Protein AF-A0A1G2PD10-F1 (afdb_monomer)

pLDDT: mean 87.43, std 14.23, range [35.22, 97.69]

Structure (mmCIF, N/CA/C/O backbone):
data_AF-A0A1G2PD10-F1
#
_entry.id   AF-A0A1G2PD10-F1
#
loop_
_atom_site.group_PDB
_atom_site.id
_atom_site.type_symbol
_atom_site.label_atom_id
_atom_site.label_alt_id
_atom_site.label_comp_id
_atom_site.label_asym_id
_atom_site.label_entity_id
_atom_site.label_seq_id
_atom_site.pdbx_PDB_ins_code
_atom_site.Cartn_x
_atom_site.Cartn_y
_atom_site.Cartn_z
_atom_site.occupancy
_atom_site.B_iso_or_equiv
_atom_site.auth_seq_id
_atom_site.auth_comp_id
_atom_site.auth_asym_id
_atom_site.auth_atom_id
_atom_site.pdbx_PDB_model_num
ATOM 1 N N . MET A 1 1 ? -6.868 -10.681 2.950 1.00 95.94 1 MET A N 1
ATOM 2 C CA . MET A 1 1 ? -6.178 -10.512 1.652 1.00 95.94 1 MET A CA 1
ATOM 3 C C . MET A 1 1 ? -4.888 -9.725 1.837 1.00 95.94 1 MET A C 1
ATOM 5 O O . MET A 1 1 ? -4.780 -8.972 2.802 1.00 95.94 1 MET A O 1
ATOM 9 N N . LYS A 1 2 ? -3.939 -9.869 0.909 1.00 97.69 2 LYS A N 1
ATOM 10 C CA . LYS A 1 2 ? -2.703 -9.076 0.843 1.00 97.69 2 LYS A CA 1
ATOM 11 C C . LYS A 1 2 ? -2.627 -8.404 -0.523 1.00 97.69 2 LYS A C 1
ATOM 13 O O . LYS A 1 2 ? -2.969 -9.052 -1.508 1.00 97.69 2 LYS A O 1
ATOM 18 N N . ILE A 1 3 ? -2.227 -7.140 -0.572 1.00 97.69 3 ILE A N 1
ATOM 19 C CA . ILE A 1 3 ? -2.264 -6.315 -1.784 1.00 97.69 3 ILE A CA 1
ATOM 20 C C . ILE A 1 3 ? -0.849 -5.903 -2.164 1.00 97.69 3 ILE A C 1
ATOM 22 O O . ILE A 1 3 ? -0.130 -5.361 -1.327 1.00 97.69 3 ILE A O 1
ATOM 26 N N . TRP A 1 4 ? -0.482 -6.166 -3.416 1.00 97.62 4 TRP A N 1
ATOM 27 C CA . TRP A 1 4 ? 0.785 -5.779 -4.026 1.00 97.62 4 TRP A CA 1
ATOM 28 C C . TRP A 1 4 ? 0.505 -4.788 -5.157 1.00 97.62 4 TRP A C 1
ATOM 30 O O . TRP A 1 4 ? -0.122 -5.168 -6.145 1.00 97.62 4 TRP A O 1
ATOM 40 N N . LEU A 1 5 ? 0.911 -3.529 -4.993 1.00 96.88 5 LEU A N 1
ATOM 41 C CA . LEU A 1 5 ? 0.759 -2.493 -6.017 1.00 96.88 5 LEU A CA 1
ATOM 42 C C . LEU A 1 5 ? 2.106 -2.183 -6.660 1.00 96.88 5 LEU A C 1
ATOM 44 O O . LEU A 1 5 ? 2.980 -1.626 -6.001 1.00 96.88 5 LEU A O 1
ATOM 48 N N . ASP A 1 6 ? 2.234 -2.530 -7.935 1.00 95.62 6 ASP A N 1
ATOM 49 C CA . ASP A 1 6 ? 3.451 -2.341 -8.716 1.00 95.62 6 ASP A CA 1
ATOM 50 C C . ASP A 1 6 ? 3.082 -2.245 -10.209 1.00 95.62 6 ASP A C 1
ATOM 52 O O . ASP A 1 6 ? 2.360 -3.099 -10.727 1.00 95.62 6 ASP A O 1
ATOM 56 N N . ASP A 1 7 ? 3.537 -1.203 -10.903 1.00 93.00 7 ASP A N 1
ATOM 57 C CA . ASP A 1 7 ? 3.246 -0.969 -12.324 1.00 93.00 7 ASP A CA 1
ATOM 58 C C . ASP A 1 7 ? 3.918 -1.999 -13.249 1.00 93.00 7 ASP A C 1
ATOM 60 O O . ASP A 1 7 ? 3.415 -2.302 -14.333 1.00 93.00 7 ASP A O 1
ATOM 64 N N . GLN A 1 8 ? 5.006 -2.616 -12.787 1.00 92.25 8 GLN A N 1
ATOM 65 C CA . GLN A 1 8 ? 5.784 -3.622 -13.506 1.00 92.25 8 GLN A CA 1
ATOM 66 C C . GLN A 1 8 ? 5.450 -5.058 -13.069 1.00 92.25 8 GLN A C 1
ATOM 68 O O . GLN A 1 8 ? 6.241 -5.980 -13.275 1.00 92.25 8 GLN A O 1
ATOM 73 N N . ILE A 1 9 ? 4.267 -5.294 -12.496 1.00 92.69 9 ILE A N 1
ATOM 74 C CA . ILE A 1 9 ? 3.882 -6.615 -11.971 1.00 92.69 9 ILE A CA 1
ATOM 75 C C . ILE A 1 9 ? 3.841 -7.742 -13.017 1.00 92.69 9 ILE A C 1
ATOM 77 O O . ILE A 1 9 ? 3.909 -8.911 -12.650 1.00 92.69 9 ILE A O 1
ATOM 81 N N . ASP A 1 10 ? 3.705 -7.392 -14.299 1.00 89.75 10 ASP A N 1
ATOM 82 C CA . ASP A 1 10 ? 3.667 -8.322 -15.436 1.00 89.75 10 ASP A CA 1
ATOM 83 C C . ASP A 1 10 ? 4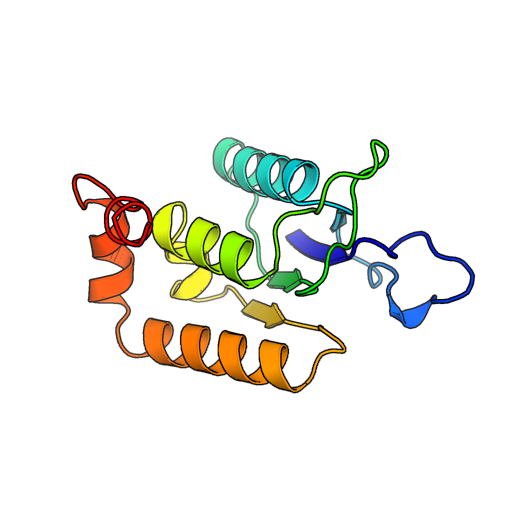.965 -8.267 -16.273 1.00 89.75 10 ASP A C 1
ATOM 85 O O . ASP A 1 10 ? 5.060 -8.903 -17.328 1.00 89.75 10 ASP A O 1
ATOM 89 N N . ASP A 1 11 ? 5.968 -7.492 -15.841 1.00 91.75 11 ASP A N 1
ATOM 90 C CA . ASP A 1 11 ? 7.209 -7.281 -16.585 1.00 91.75 11 ASP A CA 1
ATOM 91 C C . ASP A 1 11 ? 8.097 -8.531 -16.525 1.00 91.75 11 ASP A C 1
ATOM 93 O O . ASP A 1 11 ? 8.646 -8.882 -15.481 1.00 91.75 11 ASP A O 1
ATOM 97 N N . GLN A 1 12 ? 8.250 -9.224 -17.654 1.00 92.94 12 GLN A N 1
ATOM 98 C CA . GLN A 1 12 ? 9.035 -10.461 -17.731 1.00 92.94 12 GLN A CA 1
ATOM 99 C C . GLN A 1 12 ? 10.520 -10.252 -17.412 1.00 92.94 12 GLN A C 1
A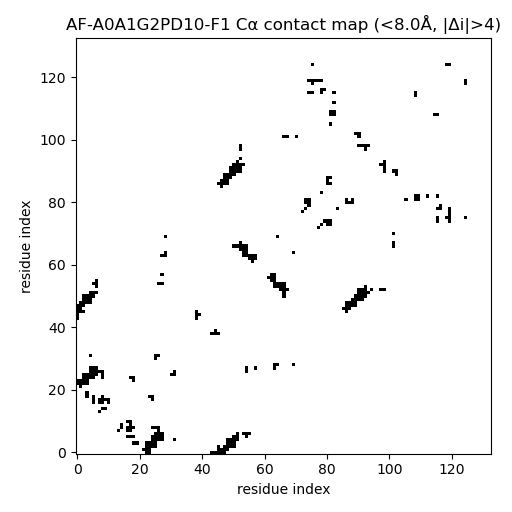TOM 101 O O . GLN A 1 12 ? 11.177 -11.200 -16.978 1.00 92.94 12 GLN A O 1
ATOM 106 N N . ASP A 1 13 ? 11.032 -9.034 -17.602 1.00 93.62 13 ASP A N 1
ATOM 107 C CA . ASP A 1 13 ? 12.426 -8.681 -17.347 1.00 93.62 13 ASP A CA 1
ATOM 108 C C . ASP A 1 13 ? 12.659 -8.221 -15.893 1.00 93.62 13 ASP A C 1
ATOM 110 O O . ASP A 1 13 ? 13.810 -8.086 -15.473 1.00 93.62 13 ASP A O 1
ATOM 114 N N . ALA A 1 14 ? 11.590 -8.036 -15.106 1.00 90.75 14 ALA A N 1
ATOM 115 C CA . ALA A 1 14 ? 11.637 -7.648 -13.694 1.00 90.75 14 ALA A CA 1
ATOM 116 C C . ALA A 1 14 ? 10.779 -8.573 -12.796 1.00 90.75 14 ALA A C 1
ATOM 118 O O . ALA A 1 14 ? 9.877 -8.100 -12.098 1.00 90.75 14 ALA A O 1
ATOM 119 N N . PRO A 1 15 ? 11.051 -9.893 -12.754 1.00 92.44 15 PRO A N 1
ATOM 120 C CA . PRO A 1 15 ? 10.260 -10.859 -11.981 1.00 92.44 15 PRO A CA 1
ATOM 121 C C . PRO A 1 15 ? 10.206 -10.566 -10.473 1.00 92.44 15 PRO A C 1
ATOM 123 O O . PRO A 1 15 ? 9.275 -10.972 -9.786 1.00 92.44 15 PRO A O 1
ATOM 126 N N . GLU A 1 16 ? 11.185 -9.846 -9.931 1.00 91.19 16 GLU A N 1
ATOM 127 C CA . GLU A 1 16 ? 11.191 -9.372 -8.546 1.00 91.19 16 GLU A CA 1
ATOM 128 C C . GLU A 1 16 ? 10.110 -8.324 -8.233 1.00 91.19 16 GLU A C 1
ATOM 130 O O . GLU A 1 16 ? 9.867 -8.058 -7.056 1.00 91.19 16 GLU A O 1
ATOM 135 N N . ARG A 1 17 ? 9.489 -7.722 -9.258 1.00 92.81 17 ARG A N 1
ATOM 136 C CA . ARG A 1 17 ? 8.367 -6.776 -9.134 1.00 92.81 17 ARG A CA 1
ATOM 137 C C . ARG A 1 17 ? 6.999 -7.461 -9.226 1.00 92.81 17 ARG A C 1
ATOM 139 O O . ARG A 1 17 ? 5.973 -6.836 -8.961 1.00 92.81 17 ARG A O 1
ATOM 146 N N . HIS A 1 18 ? 6.966 -8.752 -9.565 1.00 95.25 18 HIS A N 1
ATOM 147 C CA . HIS A 1 18 ? 5.725 -9.525 -9.648 1.00 95.25 18 HIS A CA 1
ATOM 148 C C . HIS A 1 18 ? 5.089 -9.697 -8.268 1.00 95.25 18 HIS A C 1
ATOM 150 O O . HIS A 1 18 ? 5.776 -9.762 -7.245 1.00 95.25 18 HIS A O 1
ATOM 156 N N . ALA A 1 19 ? 3.762 -9.839 -8.245 1.00 96.00 19 ALA A N 1
ATOM 157 C CA . ALA A 1 19 ? 3.036 -10.137 -7.017 1.00 96.00 19 ALA A CA 1
ATOM 158 C C . ALA A 1 19 ? 3.563 -11.446 -6.398 1.00 96.00 19 ALA A C 1
ATOM 160 O O . ALA A 1 19 ? 3.573 -12.481 -7.074 1.00 96.00 19 ALA A O 1
ATOM 161 N N . PRO A 1 20 ? 3.943 -11.454 -5.107 1.00 95.75 20 PRO A N 1
ATOM 162 C CA . PRO A 1 20 ? 4.323 -12.690 -4.440 1.00 95.75 20 PRO A CA 1
ATOM 163 C C . PRO A 1 20 ? 3.153 -13.684 -4.370 1.00 95.75 20 PRO A C 1
ATOM 165 O O . PRO A 1 20 ? 1.981 -13.305 -4.383 1.00 95.75 20 PRO A O 1
ATOM 168 N N . GLU A 1 21 ? 3.455 -14.975 -4.223 1.00 95.50 21 GLU A N 1
ATOM 169 C CA . GLU A 1 21 ? 2.418 -16.007 -4.109 1.00 95.50 21 GLU A CA 1
ATOM 170 C C . GLU A 1 21 ? 1.437 -15.705 -2.956 1.00 95.50 21 GLU A C 1
ATOM 172 O O . GLU A 1 21 ? 1.834 -15.405 -1.826 1.00 95.50 21 GLU A O 1
ATOM 177 N N . GLY A 1 22 ? 0.135 -15.780 -3.249 1.00 95.62 22 GLY A N 1
ATOM 178 C CA . GLY A 1 22 ? -0.933 -15.481 -2.290 1.00 95.62 22 GLY A CA 1
ATOM 179 C C . GLY A 1 22 ? -1.235 -13.989 -2.103 1.00 95.62 22 GLY A C 1
ATOM 180 O O . GLY A 1 22 ? -2.014 -13.644 -1.210 1.00 95.62 22 GLY A O 1
ATOM 181 N N . TRP A 1 23 ? -0.644 -13.112 -2.920 1.00 97.50 23 TRP A N 1
ATOM 182 C CA . TRP A 1 23 ? -0.965 -11.688 -2.971 1.00 97.50 23 TRP A CA 1
ATOM 183 C C . TRP A 1 23 ? -1.848 -11.363 -4.171 1.00 97.50 23 TRP A C 1
ATOM 185 O O . TRP A 1 23 ? -1.705 -11.936 -5.249 1.00 97.50 23 TRP A O 1
ATOM 195 N N . THR A 1 24 ? -2.754 -10.411 -3.980 1.00 97.69 24 THR A N 1
ATOM 196 C CA . THR A 1 24 ? -3.514 -9.804 -5.068 1.00 97.69 24 THR A CA 1
ATOM 197 C C . THR A 1 24 ? -2.696 -8.658 -5.642 1.00 97.69 24 THR A C 1
ATOM 199 O O . THR A 1 24 ? -2.453 -7.663 -4.957 1.00 97.69 24 THR A O 1
ATOM 202 N N . GLY A 1 25 ? -2.273 -8.818 -6.890 1.00 96.75 25 GLY A N 1
ATOM 203 C CA . GLY A 1 25 ? -1.545 -7.814 -7.648 1.00 96.75 25 GLY A CA 1
ATOM 204 C C . GLY A 1 25 ? -2.451 -6.768 -8.298 1.00 96.75 25 GLY A C 1
ATOM 205 O O . GLY A 1 25 ? -3.508 -7.123 -8.819 1.00 96.75 25 GLY A O 1
ATOM 206 N N . VAL A 1 26 ? -2.032 -5.505 -8.280 1.00 96.25 26 VAL A N 1
ATOM 207 C CA . VAL A 1 26 ? -2.660 -4.377 -8.991 1.00 96.25 26 VAL A CA 1
ATOM 208 C C . VAL A 1 26 ? -1.574 -3.476 -9.584 1.00 96.25 26 VAL A C 1
ATOM 210 O O . VAL A 1 26 ? -0.479 -3.403 -9.033 1.00 96.25 26 VAL A O 1
ATOM 213 N N . ARG A 1 27 ? -1.865 -2.806 -10.703 1.00 93.25 27 ARG A N 1
ATOM 214 C CA . ARG A 1 27 ? -0.846 -2.116 -11.524 1.00 93.25 27 ARG A CA 1
ATOM 215 C C . ARG A 1 27 ? -0.866 -0.602 -11.462 1.00 93.25 27 ARG A C 1
ATOM 217 O O . ARG A 1 27 ? 0.072 0.049 -11.892 1.00 93.25 27 ARG A O 1
ATOM 224 N N . ASN A 1 28 ? -1.955 -0.029 -10.984 1.00 92.38 28 ASN A N 1
ATOM 225 C CA . ASN A 1 28 ? -2.132 1.413 -10.950 1.00 92.38 28 ASN A CA 1
ATOM 226 C C . ASN A 1 28 ? -3.043 1.809 -9.792 1.00 92.38 28 ASN A C 1
ATOM 228 O O . ASN A 1 28 ? -3.670 0.966 -9.133 1.00 92.38 28 ASN A O 1
ATOM 232 N N . PHE A 1 29 ? -3.138 3.115 -9.555 1.00 92.56 29 PHE A N 1
ATOM 233 C CA . PHE A 1 29 ? -3.956 3.637 -8.470 1.00 92.56 29 PHE A CA 1
ATOM 234 C C . PHE A 1 29 ? -5.445 3.318 -8.644 1.00 92.56 29 PHE A C 1
ATOM 236 O O . PHE A 1 29 ? -6.131 3.065 -7.654 1.00 92.56 29 PHE A O 1
ATOM 243 N N . ALA A 1 30 ? -5.961 3.292 -9.875 1.00 91.69 30 ALA A N 1
ATOM 244 C CA . ALA A 1 30 ? -7.371 3.001 -10.124 1.00 91.69 30 ALA A CA 1
ATOM 245 C C . ALA A 1 30 ? -7.740 1.564 -9.712 1.00 91.69 30 ALA A C 1
ATOM 247 O O . ALA A 1 30 ? -8.725 1.363 -8.996 1.00 91.69 30 ALA A O 1
ATOM 248 N N . GLU A 1 31 ? -6.930 0.577 -10.105 1.00 95.12 31 GLU A N 1
ATOM 249 C CA . GLU A 1 31 ? -7.083 -0.825 -9.702 1.00 95.12 31 GLU A CA 1
ATOM 250 C C . GLU A 1 31 ? -6.928 -0.984 -8.182 1.00 95.12 31 GLU A C 1
ATOM 252 O O . GLU A 1 31 ? -7.752 -1.640 -7.537 1.00 95.12 31 GLU A O 1
ATOM 257 N N . PHE A 1 32 ? -5.918 -0.335 -7.592 1.00 96.62 32 PHE A N 1
ATOM 258 C CA . PHE A 1 32 ? -5.690 -0.347 -6.147 1.00 96.62 32 PHE A CA 1
ATOM 259 C C . PHE A 1 32 ? -6.887 0.212 -5.372 1.00 96.62 32 PHE A C 1
ATOM 261 O O . PHE A 1 32 ? -7.420 -0.445 -4.475 1.00 96.62 32 PHE A O 1
ATOM 268 N N . LYS A 1 33 ? -7.357 1.401 -5.753 1.00 95.69 33 LYS A N 1
ATOM 269 C CA . LYS A 1 33 ? -8.515 2.058 -5.149 1.00 95.69 33 LYS A CA 1
ATOM 270 C C . LYS A 1 33 ? -9.759 1.179 -5.240 1.00 95.69 33 LYS A C 1
ATOM 272 O O . LYS A 1 33 ? -10.422 0.968 -4.225 1.00 95.69 33 LYS A O 1
ATOM 277 N N . ALA A 1 34 ? -10.051 0.633 -6.420 1.00 96.56 34 ALA A N 1
ATOM 278 C CA . ALA A 1 34 ? -11.206 -0.235 -6.622 1.00 96.56 34 ALA A CA 1
ATOM 279 C C . ALA A 1 34 ? -11.142 -1.493 -5.737 1.00 96.56 34 ALA A C 1
ATOM 281 O O . ALA A 1 34 ? -12.160 -1.918 -5.188 1.00 96.56 34 ALA A O 1
ATOM 282 N N . LEU A 1 35 ? -9.950 -2.072 -5.557 1.00 97.19 35 LEU A N 1
ATOM 283 C CA . LEU A 1 35 ? -9.750 -3.233 -4.692 1.00 97.19 35 LEU A CA 1
ATOM 284 C C . LEU A 1 35 ? -9.978 -2.896 -3.212 1.00 97.19 35 LEU A C 1
ATOM 286 O O . LEU A 1 35 ? -10.685 -3.637 -2.525 1.00 97.19 35 LEU A O 1
ATOM 290 N N . ILE A 1 36 ? -9.432 -1.773 -2.735 1.00 96.38 36 ILE A N 1
ATOM 291 C CA . ILE A 1 36 ? -9.641 -1.286 -1.365 1.00 96.38 36 ILE A CA 1
ATOM 292 C C . ILE A 1 36 ? -11.129 -1.009 -1.102 1.00 96.38 36 ILE A C 1
ATOM 294 O O . ILE A 1 36 ? -11.677 -1.459 -0.092 1.00 96.38 36 ILE A O 1
ATOM 298 N N . GLU A 1 37 ? -11.797 -0.300 -2.014 1.00 95.88 37 GLU A N 1
ATOM 299 C CA . GLU A 1 37 ? -13.220 0.036 -1.905 1.00 95.88 37 GLU A CA 1
ATOM 300 C C . GLU A 1 37 ? -14.098 -1.217 -1.907 1.00 95.88 37 GLU A C 1
ATOM 302 O O . GLU A 1 37 ? -15.002 -1.339 -1.078 1.00 95.88 37 GLU A O 1
ATOM 307 N N . ARG A 1 38 ? -13.807 -2.186 -2.784 1.00 96.50 38 ARG A N 1
ATOM 308 C CA . ARG A 1 38 ? -14.497 -3.480 -2.795 1.00 96.50 38 ARG A CA 1
ATOM 309 C C . ARG A 1 38 ? -14.317 -4.202 -1.463 1.00 96.50 38 ARG A C 1
ATOM 311 O O . ARG A 1 38 ? -15.310 -4.648 -0.899 1.00 96.50 38 ARG A O 1
ATOM 318 N N . ALA A 1 39 ? -13.084 -4.316 -0.965 1.00 95.25 39 ALA A N 1
ATOM 319 C CA . ALA A 1 39 ? -12.793 -5.011 0.287 1.00 95.25 39 ALA A CA 1
ATOM 320 C C . ALA A 1 39 ? -13.590 -4.419 1.459 1.00 95.25 39 ALA A C 1
ATOM 322 O O . ALA A 1 39 ? -14.190 -5.153 2.242 1.00 95.25 39 ALA A O 1
ATOM 323 N N . GLN A 1 40 ? -13.677 -3.088 1.513 1.00 93.94 40 GLN A N 1
ATOM 324 C CA . GLN A 1 40 ? -14.489 -2.357 2.484 1.00 93.94 40 GLN A CA 1
ATOM 325 C C . GLN A 1 40 ? -15.987 -2.646 2.335 1.00 93.94 40 GLN A C 1
ATOM 327 O O . GLN A 1 40 ? -16.664 -2.924 3.322 1.00 93.94 40 GLN A O 1
ATOM 332 N N . GLN A 1 41 ? -16.511 -2.642 1.107 1.00 95.00 41 GLN A N 1
ATOM 333 C CA . GLN A 1 41 ? -17.921 -2.944 0.839 1.00 95.00 41 GLN A CA 1
ATOM 334 C C . GLN A 1 41 ? -18.298 -4.389 1.186 1.00 95.00 41 GLN A C 1
ATOM 336 O O . GLN A 1 41 ? -19.401 -4.639 1.669 1.00 95.00 41 GLN A O 1
ATOM 341 N N . THR A 1 42 ? -17.401 -5.346 0.939 1.00 95.38 42 THR A N 1
ATOM 342 C CA . THR A 1 42 ? -17.654 -6.774 1.179 1.00 95.38 42 THR A CA 1
ATOM 343 C C . THR A 1 42 ? -17.245 -7.237 2.575 1.00 95.38 42 THR A C 1
ATOM 345 O O . THR A 1 42 ? -17.489 -8.393 2.917 1.00 95.38 42 THR A O 1
ATOM 348 N N . GLY A 1 43 ? -16.613 -6.374 3.377 1.00 93.44 43 GLY A N 1
ATOM 349 C CA . GLY A 1 43 ? -16.034 -6.742 4.672 1.00 93.44 43 GLY A CA 1
ATOM 350 C C . GLY A 1 43 ? -14.880 -7.743 4.556 1.00 93.44 43 GLY A C 1
ATOM 351 O O . GLY A 1 43 ? -14.623 -8.500 5.491 1.00 93.44 43 GLY A O 1
ATOM 352 N N . GLU A 1 44 ? -14.210 -7.792 3.403 1.00 94.81 44 GLU A N 1
ATOM 353 C CA . GLU A 1 44 ? -13.069 -8.678 3.194 1.00 94.81 44 GLU A CA 1
ATOM 354 C C . GLU A 1 44 ? -11.837 -8.074 3.893 1.00 94.81 44 GLU A C 1
ATOM 356 O O . GLU A 1 44 ? -11.429 -6.963 3.550 1.00 94.81 44 GLU A O 1
ATOM 361 N N . PRO A 1 45 ? -11.230 -8.756 4.881 1.00 93.75 45 PRO A N 1
ATOM 362 C CA . PRO A 1 45 ? -10.149 -8.169 5.663 1.00 93.75 45 PRO A CA 1
ATOM 363 C C . PRO A 1 45 ? -8.890 -7.997 4.812 1.00 93.75 45 PRO A C 1
ATOM 365 O O . PRO A 1 45 ? -8.467 -8.928 4.123 1.00 93.75 45 PRO A O 1
ATOM 368 N N . ILE A 1 46 ? -8.249 -6.833 4.899 1.00 95.75 46 ILE A N 1
ATOM 369 C CA . ILE A 1 46 ? -6.923 -6.580 4.324 1.00 95.75 46 ILE A CA 1
ATOM 370 C C . ILE A 1 46 ? -5.889 -6.707 5.438 1.00 95.75 46 ILE A C 1
ATOM 372 O O . ILE A 1 46 ? -5.963 -6.009 6.437 1.00 95.75 46 ILE A O 1
ATOM 376 N N . GLU A 1 47 ? -4.936 -7.617 5.269 1.00 96.12 47 GLU A N 1
ATOM 377 C CA . GLU A 1 47 ? -3.895 -7.924 6.257 1.00 96.12 47 GLU A CA 1
ATOM 378 C C . GLU A 1 47 ? -2.600 -7.178 5.951 1.00 96.12 47 GLU A C 1
ATOM 380 O O . GLU A 1 47 ? -1.828 -6.831 6.844 1.00 96.12 47 GLU A O 1
ATOM 385 N N . THR A 1 48 ? -2.295 -6.985 4.667 1.00 97.00 48 THR A N 1
ATOM 386 C CA . THR A 1 48 ? -1.057 -6.335 4.241 1.00 97.00 48 THR A CA 1
ATOM 387 C C . THR A 1 48 ? -1.273 -5.552 2.958 1.00 97.00 48 THR A C 1
ATOM 389 O O . THR A 1 48 ? -1.914 -6.045 2.031 1.00 97.00 48 THR A O 1
ATOM 392 N N . ILE A 1 49 ? -0.715 -4.348 2.920 1.00 97.38 49 ILE A N 1
ATOM 393 C CA . ILE A 1 49 ? -0.605 -3.496 1.741 1.00 97.38 49 ILE A CA 1
ATOM 394 C C . ILE A 1 49 ? 0.881 -3.213 1.555 1.00 97.38 49 ILE A C 1
ATOM 396 O O . ILE A 1 49 ? 1.550 -2.747 2.480 1.00 97.38 49 ILE A O 1
ATOM 400 N N . ASP A 1 50 ? 1.390 -3.510 0.369 1.00 96.69 50 ASP A N 1
ATOM 401 C CA . ASP A 1 50 ? 2.762 -3.231 -0.024 1.00 96.69 50 ASP A CA 1
ATOM 402 C C . ASP A 1 50 ? 2.739 -2.605 -1.413 1.00 96.69 50 ASP A C 1
ATOM 404 O O . ASP A 1 50 ? 2.111 -3.153 -2.320 1.00 96.69 50 ASP A O 1
ATOM 408 N N . PHE A 1 51 ? 3.358 -1.441 -1.569 1.00 94.56 51 PHE A N 1
ATOM 409 C CA . PHE A 1 51 ? 3.245 -0.677 -2.806 1.00 94.56 51 PHE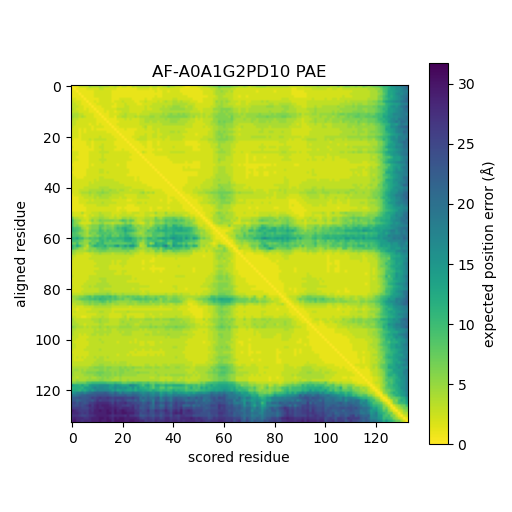 A CA 1
ATOM 410 C C . PHE A 1 51 ? 4.555 -0.011 -3.210 1.00 94.56 51 PHE A C 1
ATOM 412 O O . PHE A 1 51 ? 5.352 0.404 -2.358 1.00 94.56 51 PHE A O 1
ATOM 419 N N . ASP A 1 52 ? 4.768 0.081 -4.517 1.00 92.62 52 ASP A N 1
ATOM 420 C CA . ASP A 1 52 ? 5.805 0.916 -5.091 1.00 92.62 52 ASP A CA 1
ATOM 421 C C . ASP A 1 52 ? 5.404 2.398 -5.035 1.00 92.62 52 ASP A C 1
ATOM 423 O O . ASP A 1 52 ? 4.227 2.760 -5.026 1.00 92.62 52 ASP A O 1
ATOM 427 N N . ASN A 1 53 ? 6.412 3.264 -4.957 1.00 89.88 53 ASN A N 1
ATOM 428 C CA . ASN A 1 53 ? 6.227 4.705 -4.991 1.00 89.88 53 ASN A CA 1
ATOM 429 C C . ASN A 1 53 ? 6.124 5.262 -6.415 1.00 89.88 53 ASN A C 1
ATOM 431 O O . ASN A 1 53 ? 5.547 6.331 -6.587 1.00 89.88 53 ASN A O 1
ATOM 435 N N . ASP A 1 54 ? 6.709 4.602 -7.410 1.00 87.94 54 ASP A N 1
ATOM 436 C CA . ASP A 1 54 ? 6.788 5.135 -8.766 1.00 87.94 54 ASP A CA 1
ATOM 437 C C . ASP A 1 54 ? 5.996 4.259 -9.732 1.00 87.94 54 ASP A C 1
ATOM 439 O O . ASP A 1 54 ? 6.508 3.293 -10.281 1.00 87.94 54 ASP A O 1
ATOM 443 N N . LEU A 1 55 ? 4.733 4.621 -9.950 1.00 86.69 55 LEU A N 1
ATOM 444 C CA . LEU A 1 55 ? 3.855 3.899 -10.870 1.00 86.69 55 LEU A CA 1
ATOM 445 C C . LEU A 1 55 ? 4.028 4.332 -12.337 1.00 86.69 55 LEU A C 1
ATOM 447 O O . LEU A 1 55 ? 3.229 3.948 -13.189 1.00 86.69 55 LEU A O 1
ATOM 451 N N . GLY A 1 56 ? 5.041 5.153 -12.637 1.00 85.38 56 GLY A N 1
ATOM 452 C CA . GLY A 1 56 ? 5.392 5.536 -13.996 1.00 85.38 56 GLY A CA 1
ATOM 453 C C . GLY A 1 56 ? 4.307 6.343 -14.714 1.00 85.38 56 GLY A C 1
ATOM 454 O O . GLY A 1 56 ? 3.873 7.404 -14.257 1.00 85.38 56 GLY A O 1
ATOM 455 N N . THR A 1 57 ? 3.923 5.875 -15.901 1.00 82.88 57 THR A N 1
ATOM 456 C CA . THR A 1 57 ? 2.901 6.510 -16.741 1.00 82.88 57 THR A CA 1
ATOM 457 C C . THR A 1 57 ? 1.800 5.530 -17.087 1.00 82.88 57 THR A C 1
ATOM 459 O O . THR A 1 57 ? 2.067 4.356 -17.346 1.00 82.88 57 THR A O 1
ATOM 462 N N . ASP A 1 58 ? 0.583 6.042 -17.196 1.00 78.31 58 ASP A N 1
ATOM 463 C CA . ASP A 1 58 ? -0.560 5.280 -17.665 1.00 78.31 58 ASP A CA 1
ATOM 464 C C . ASP A 1 58 ? -0.410 4.895 -19.159 1.00 78.31 58 ASP A C 1
ATOM 466 O O . ASP A 1 58 ? 0.491 5.379 -19.862 1.00 78.31 58 ASP A O 1
ATOM 470 N N . PRO A 1 59 ? -1.289 4.027 -19.698 1.00 74.12 59 PRO A N 1
ATOM 471 C CA . PRO A 1 59 ? -1.247 3.638 -21.110 1.00 74.12 59 PRO A CA 1
ATOM 472 C C . PRO A 1 59 ? -1.442 4.794 -22.108 1.00 74.12 59 PRO A C 1
ATOM 474 O O . PRO A 1 59 ? -1.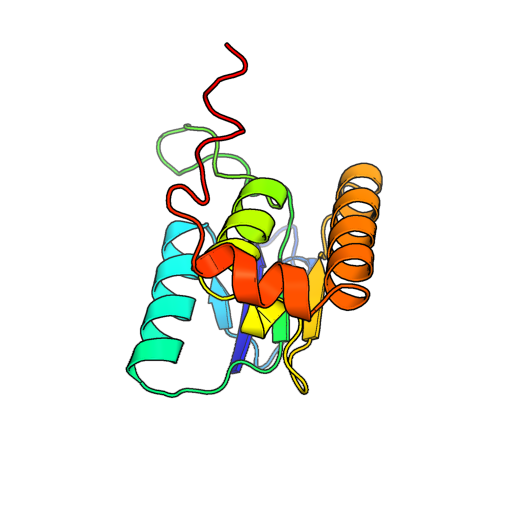150 4.627 -23.293 1.00 74.12 59 PRO A O 1
ATOM 477 N N . GLU A 1 60 ? -1.956 5.941 -21.658 1.00 78.19 60 GLU A N 1
ATOM 478 C CA . GLU A 1 60 ? -2.161 7.154 -22.457 1.00 78.19 60 GLU A CA 1
ATOM 479 C C . GLU A 1 60 ? -0.938 8.095 -22.405 1.00 78.19 60 GLU A C 1
ATOM 481 O O . GLU A 1 60 ? -0.870 9.073 -23.155 1.00 78.19 60 GLU A O 1
ATOM 486 N N . GLY A 1 61 ? 0.065 7.765 -21.585 1.00 76.31 61 GLY A N 1
ATOM 487 C CA . GLY A 1 61 ? 1.305 8.513 -21.403 1.00 76.31 61 GLY A CA 1
ATOM 488 C C . GLY A 1 61 ? 1.214 9.639 -20.371 1.00 76.31 61 GLY A C 1
ATOM 489 O O . GLY A 1 61 ? 2.124 10.471 -20.309 1.00 76.31 61 GLY A O 1
ATOM 490 N N . ALA A 1 62 ? 0.141 9.704 -19.578 1.00 78.12 62 ALA A N 1
ATOM 491 C CA . ALA A 1 62 ? 0.041 10.624 -18.453 1.00 78.12 62 ALA A CA 1
ATOM 492 C C . ALA A 1 62 ? 0.777 10.058 -17.229 1.00 78.12 62 ALA A C 1
ATOM 494 O O . ALA A 1 62 ? 0.827 8.850 -17.028 1.00 78.12 62 ALA A O 1
ATOM 495 N N . LEU A 1 63 ? 1.369 10.935 -16.412 1.00 79.06 63 LEU A N 1
ATOM 496 C CA . LEU A 1 63 ? 2.021 10.524 -15.165 1.00 79.06 63 LEU A CA 1
ATOM 497 C C . LEU A 1 63 ? 0.987 9.926 -14.210 1.00 79.06 63 LEU A C 1
ATOM 499 O O . LEU A 1 63 ? -0.023 10.570 -13.913 1.00 79.06 63 LEU A O 1
ATOM 503 N N . GLU A 1 64 ? 1.271 8.721 -13.725 1.00 84.50 64 GLU A N 1
ATOM 504 C CA . GLU A 1 64 ? 0.478 8.084 -12.682 1.00 84.50 64 GLU A CA 1
ATOM 505 C C . GLU A 1 64 ? 0.692 8.770 -11.330 1.00 84.50 64 GLU A C 1
ATOM 507 O O . GLU A 1 64 ? 1.633 9.543 -11.113 1.00 84.50 64 GLU A O 1
ATOM 512 N N . LEU A 1 65 ? -0.229 8.504 -10.406 1.00 84.19 65 LEU A N 1
ATOM 513 C CA . LEU A 1 65 ? -0.138 9.030 -9.049 1.00 84.19 65 LEU A CA 1
ATOM 514 C C . LEU A 1 65 ? 0.974 8.312 -8.279 1.00 84.19 65 LEU A C 1
ATOM 516 O O . LEU A 1 65 ? 1.004 7.084 -8.218 1.00 84.19 65 LEU A O 1
ATOM 520 N N . ASP A 1 66 ? 1.860 9.091 -7.661 1.00 85.94 66 ASP A N 1
ATOM 521 C CA . ASP A 1 66 ? 2.986 8.561 -6.894 1.00 85.94 66 ASP A CA 1
ATOM 522 C C . ASP A 1 66 ? 2.561 7.941 -5.550 1.00 85.94 66 ASP A C 1
ATOM 524 O O . ASP A 1 66 ? 1.448 8.123 -5.040 1.00 85.94 66 ASP A O 1
ATOM 528 N N . GLY A 1 67 ? 3.483 7.206 -4.932 1.00 88.69 67 GLY A N 1
ATOM 529 C CA . GLY A 1 67 ? 3.269 6.551 -3.648 1.00 88.69 67 GLY A CA 1
ATOM 530 C C . GLY A 1 67 ? 2.885 7.523 -2.541 1.00 88.69 67 GLY A C 1
ATOM 531 O O . GLY A 1 67 ? 2.067 7.178 -1.689 1.00 88.69 67 GLY A O 1
ATOM 532 N N . HIS A 1 68 ? 3.408 8.750 -2.545 1.00 90.50 68 HIS A N 1
ATOM 533 C CA . HIS A 1 68 ? 3.014 9.776 -1.576 1.00 90.50 68 HIS A CA 1
ATOM 534 C C . HIS A 1 68 ? 1.545 10.150 -1.703 1.00 90.50 68 HIS A C 1
ATOM 536 O O . HIS A 1 68 ? 0.862 10.322 -0.686 1.00 90.50 68 HIS A O 1
ATOM 542 N N . TYR A 1 69 ? 1.035 10.278 -2.924 1.00 91.31 69 TYR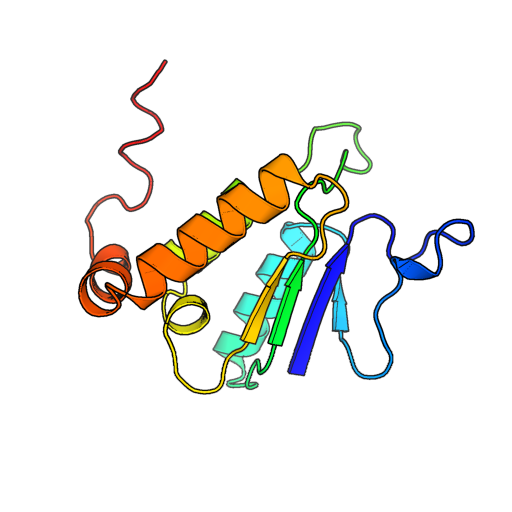 A N 1
ATOM 543 C CA . TYR A 1 69 ? -0.379 10.515 -3.161 1.00 91.31 69 TYR A CA 1
ATOM 544 C C . TYR A 1 69 ? -1.220 9.354 -2.625 1.00 91.31 69 TYR A C 1
ATOM 546 O O . TYR A 1 69 ? -2.156 9.578 -1.856 1.00 91.31 69 TYR A O 1
ATOM 554 N N . ILE A 1 70 ? -0.849 8.116 -2.959 1.00 93.00 70 ILE A N 1
ATOM 555 C CA . ILE A 1 70 ? -1.561 6.901 -2.529 1.00 93.00 70 ILE A CA 1
ATOM 556 C C . ILE A 1 70 ? -1.566 6.774 -1.006 1.00 93.00 70 ILE A C 1
ATOM 558 O O . ILE A 1 70 ? -2.597 6.490 -0.393 1.00 93.00 70 ILE A O 1
ATOM 562 N N . LEU A 1 71 ? -0.421 7.037 -0.382 1.00 93.75 71 LEU A N 1
ATOM 563 C CA . LEU A 1 71 ? -0.245 6.977 1.059 1.00 93.75 71 LEU A CA 1
ATOM 564 C C . LEU A 1 71 ? -1.104 8.027 1.782 1.00 93.75 71 LEU A C 1
ATOM 566 O O . LEU A 1 71 ? -1.751 7.710 2.782 1.00 93.75 71 LEU A O 1
ATOM 570 N N . ASN A 1 72 ? -1.158 9.259 1.266 1.00 91.56 72 ASN A N 1
ATOM 571 C CA . ASN A 1 72 ? -2.043 10.295 1.805 1.00 91.56 72 ASN A CA 1
ATOM 572 C C . ASN A 1 72 ? -3.518 9.936 1.598 1.00 91.56 72 ASN A C 1
ATOM 574 O O . ASN A 1 72 ? -4.302 10.036 2.537 1.00 91.56 72 ASN A O 1
ATOM 578 N N . TRP A 1 73 ? -3.884 9.426 0.420 1.00 92.56 73 TRP A N 1
ATOM 579 C CA . TRP A 1 73 ? -5.243 8.966 0.149 1.00 92.56 73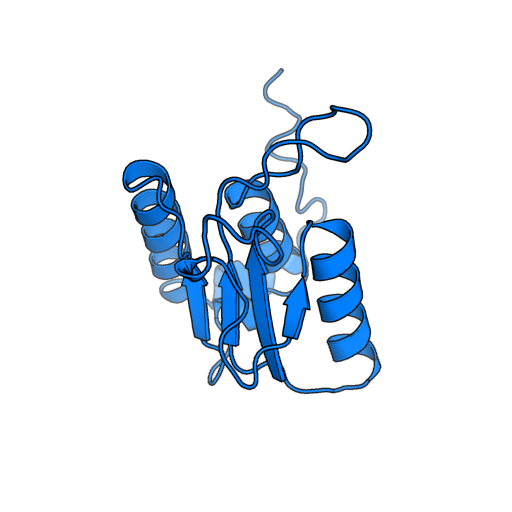 TRP A CA 1
ATOM 580 C C . TRP A 1 73 ? -5.701 7.874 1.122 1.00 92.56 73 TRP A C 1
ATOM 582 O O . TRP A 1 73 ? -6.816 7.960 1.646 1.00 92.56 73 TRP A O 1
ATOM 592 N N . LEU A 1 74 ? -4.841 6.891 1.416 1.00 93.50 74 LEU A N 1
ATOM 593 C CA . LEU A 1 74 ? -5.108 5.875 2.437 1.00 93.50 74 LEU A CA 1
ATOM 594 C C . LEU A 1 74 ? -5.302 6.513 3.811 1.00 93.50 74 LEU A C 1
ATOM 596 O O . LEU A 1 74 ? -6.285 6.210 4.478 1.00 93.50 74 LEU A O 1
ATOM 600 N N . LYS A 1 75 ? -4.408 7.416 4.225 1.00 93.12 75 LYS A N 1
ATOM 601 C CA . LYS A 1 75 ? -4.499 8.100 5.522 1.00 93.12 75 LYS A CA 1
ATOM 602 C C . LYS A 1 75 ? -5.807 8.877 5.675 1.00 93.12 75 LYS A C 1
ATOM 604 O O . LYS A 1 75 ? -6.433 8.808 6.726 1.00 93.12 75 LYS A O 1
ATOM 609 N N . ASP A 1 76 ? -6.221 9.596 4.640 1.00 90.12 76 ASP A N 1
ATOM 610 C CA . ASP A 1 76 ? -7.378 10.487 4.713 1.00 90.12 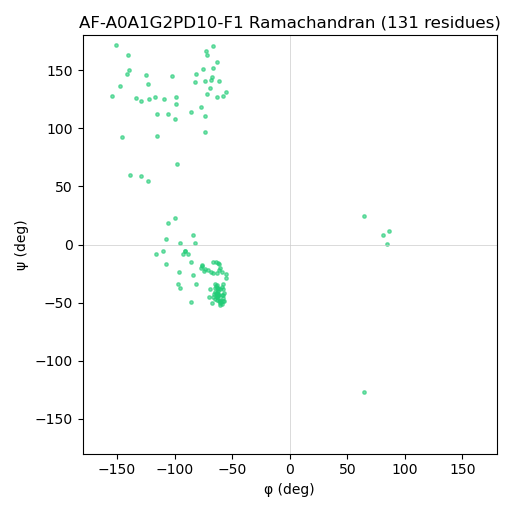76 ASP A CA 1
ATOM 611 C C . ASP A 1 76 ? -8.707 9.730 4.547 1.00 90.12 76 ASP A C 1
ATOM 613 O O . ASP A 1 76 ? -9.710 10.075 5.174 1.00 90.12 76 ASP A O 1
ATOM 617 N N . THR A 1 77 ? -8.723 8.667 3.737 1.00 91.94 77 THR A N 1
ATOM 618 C CA . THR A 1 77 ? -9.953 7.928 3.400 1.00 91.94 77 THR A CA 1
ATOM 619 C C . THR A 1 77 ? -10.162 6.703 4.287 1.00 91.94 77 THR A C 1
ATOM 621 O O . THR A 1 77 ? -11.294 6.407 4.678 1.00 91.94 77 THR A O 1
ATOM 624 N N . TYR A 1 78 ? -9.082 6.008 4.637 1.00 93.00 78 TYR A N 1
ATOM 625 C CA . TYR A 1 78 ? -9.075 4.749 5.385 1.00 93.00 78 TYR A CA 1
ATOM 626 C C . TYR A 1 78 ? -7.940 4.735 6.429 1.00 93.00 78 TYR A C 1
ATOM 628 O O . TYR A 1 78 ? -7.046 3.881 6.365 1.00 93.00 78 TYR A O 1
ATOM 636 N N . PRO A 1 79 ? -7.928 5.683 7.390 1.00 93.38 79 PRO A N 1
ATOM 637 C CA . PRO A 1 79 ? -6.864 5.811 8.389 1.00 93.38 79 PRO A CA 1
ATOM 638 C C . PRO A 1 79 ? -6.622 4.522 9.185 1.00 93.38 79 PRO A C 1
ATOM 640 O O . PRO A 1 79 ? -5.509 4.281 9.653 1.00 93.38 79 PRO A O 1
ATOM 643 N N . GLU A 1 80 ? -7.629 3.654 9.300 1.00 92.38 80 GLU A N 1
ATOM 644 C CA . GLU A 1 80 ? -7.514 2.319 9.878 1.00 92.38 80 GLU A CA 1
ATOM 645 C C . GLU A 1 80 ? -6.441 1.447 9.204 1.00 92.38 80 GLU A C 1
ATOM 647 O O . GLU A 1 80 ? -5.820 0.640 9.885 1.00 92.38 80 GLU A O 1
ATOM 652 N N . TYR A 1 81 ? -6.135 1.637 7.918 1.00 93.75 81 TYR A N 1
ATOM 653 C CA . TYR A 1 81 ? -5.035 0.922 7.258 1.00 93.75 81 TYR A CA 1
ATOM 654 C C . TYR A 1 81 ? -3.650 1.455 7.621 1.00 93.75 81 TYR A C 1
ATOM 656 O O . TYR A 1 81 ? -2.648 0.764 7.430 1.00 93.75 81 TYR A O 1
ATOM 664 N N . ILE A 1 82 ? -3.578 2.669 8.167 1.00 94.00 82 ILE A N 1
ATOM 665 C CA . ILE A 1 82 ? -2.330 3.259 8.650 1.00 94.00 82 ILE A CA 1
ATOM 666 C C . ILE A 1 82 ? -2.057 2.815 10.090 1.00 94.00 82 ILE A C 1
ATOM 668 O O . ILE A 1 82 ? -0.944 2.377 10.409 1.00 94.00 82 ILE A O 1
ATOM 672 N N . VAL A 1 83 ? -3.068 2.954 10.957 1.00 92.62 83 VAL A N 1
ATOM 673 C CA . VAL A 1 83 ? -2.913 2.872 12.421 1.00 92.62 83 VAL A CA 1
ATOM 674 C C . VAL A 1 83 ? -3.659 1.712 13.077 1.00 92.62 83 VAL A C 1
ATOM 676 O O . VAL A 1 83 ? -3.487 1.487 14.273 1.00 92.62 83 VAL A O 1
ATOM 679 N N . GLY A 1 84 ? -4.491 0.987 12.330 1.00 87.25 84 GLY A N 1
ATOM 680 C CA . GLY A 1 84 ? -5.247 -0.151 12.838 1.00 87.25 84 GLY A CA 1
ATOM 681 C C . GLY A 1 84 ? -4.349 -1.328 13.205 1.00 87.25 84 GLY A C 1
ATOM 682 O O . GLY A 1 84 ? -3.342 -1.614 12.553 1.00 87.25 84 GLY A O 1
ATOM 683 N N . GLU A 1 85 ? -4.729 -2.033 14.267 1.00 83.44 85 GLU A N 1
ATOM 684 C CA . GLU A 1 85 ? -4.045 -3.255 14.674 1.00 83.44 85 GLU A CA 1
ATOM 685 C C . GLU A 1 85 ? -4.271 -4.375 13.647 1.00 83.44 85 GLU A C 1
ATOM 687 O O . GLU A 1 85 ? -5.358 -4.528 13.093 1.00 83.44 85 GLU A O 1
ATOM 692 N N . GLY A 1 86 ? -3.235 -5.178 13.395 1.00 83.50 86 GLY A N 1
ATOM 693 C CA . GLY A 1 86 ? -3.317 -6.337 12.498 1.00 83.50 86 GLY A CA 1
ATOM 694 C C . GLY A 1 86 ? -3.129 -6.036 11.008 1.00 83.50 86 GLY A C 1
ATOM 695 O O . GLY A 1 86 ? -3.147 -6.972 10.213 1.00 83.50 86 GLY A O 1
ATOM 696 N N . ILE A 1 87 ? -2.892 -4.774 10.630 1.00 91.19 87 ILE A N 1
ATOM 697 C CA . ILE A 1 87 ? -2.648 -4.371 9.240 1.00 91.19 87 ILE A CA 1
ATOM 698 C C . ILE A 1 87 ? -1.182 -3.976 9.066 1.00 91.19 87 ILE A C 1
ATOM 700 O O . ILE A 1 87 ? -0.649 -3.114 9.767 1.00 91.19 87 ILE A O 1
ATOM 704 N N . SER A 1 88 ? -0.506 -4.605 8.107 1.00 94.56 88 SER A N 1
ATOM 705 C CA . SER A 1 88 ? 0.870 -4.272 7.745 1.00 94.56 88 SER A CA 1
ATOM 706 C C . SER A 1 88 ? 0.892 -3.392 6.496 1.00 94.56 88 SER A C 1
ATOM 708 O O . SER A 1 88 ? 0.617 -3.852 5.397 1.00 94.56 88 SER A O 1
ATOM 710 N N . LEU A 1 89 ? 1.220 -2.112 6.666 1.00 95.75 89 LEU A N 1
ATOM 711 C CA . LEU A 1 89 ? 1.482 -1.182 5.561 1.00 95.75 89 LEU A CA 1
ATOM 712 C C . LEU A 1 89 ? 2.989 -1.045 5.323 1.00 95.75 89 LEU A C 1
ATOM 714 O O . LEU A 1 89 ? 3.723 -0.754 6.277 1.00 95.75 89 LEU A O 1
ATOM 718 N N . ARG A 1 90 ? 3.431 -1.260 4.080 1.00 94.94 90 ARG A N 1
ATOM 719 C CA . ARG A 1 90 ? 4.838 -1.247 3.648 1.00 94.94 90 ARG A CA 1
ATOM 720 C C . ARG A 1 90 ? 4.998 -0.571 2.282 1.00 94.94 90 ARG A C 1
ATOM 722 O O . ARG A 1 90 ? 4.023 -0.393 1.562 1.00 94.94 90 ARG A O 1
ATOM 729 N N . VAL A 1 91 ? 6.239 -0.201 1.969 1.00 93.94 91 VAL A N 1
ATOM 730 C CA . VAL A 1 91 ? 6.647 0.394 0.690 1.00 93.94 91 VAL A CA 1
ATOM 731 C C . VAL A 1 91 ? 7.851 -0.389 0.171 1.00 93.94 91 VAL A C 1
ATOM 733 O O . VAL A 1 91 ? 8.866 -0.477 0.873 1.00 93.94 91 VAL A O 1
ATOM 736 N N . HIS A 1 92 ? 7.766 -0.936 -1.042 1.00 94.00 92 HIS A N 1
ATOM 737 C CA . HIS A 1 92 ? 8.838 -1.731 -1.665 1.00 94.00 92 HIS A CA 1
ATOM 738 C C . HIS A 1 92 ? 9.584 -0.989 -2.780 1.00 94.00 92 HIS A C 1
ATOM 740 O O . HIS A 1 92 ? 10.293 -1.602 -3.575 1.00 94.00 92 HIS A O 1
ATOM 746 N N . SER A 1 93 ? 9.478 0.341 -2.808 1.00 89.75 93 SER A N 1
ATOM 747 C CA . SER A 1 93 ? 10.102 1.136 -3.860 1.00 89.75 93 SER A CA 1
ATOM 748 C C . SER A 1 93 ? 11.620 1.019 -3.921 1.00 89.75 93 SER A C 1
ATOM 750 O O . SER A 1 93 ? 12.299 1.039 -2.889 1.00 89.75 93 SER A O 1
ATOM 752 N N . ARG A 1 94 ? 12.145 0.984 -5.154 1.00 88.50 94 ARG A N 1
ATOM 753 C CA . ARG A 1 94 ? 13.585 1.060 -5.459 1.00 88.50 94 ARG A CA 1
ATOM 754 C C . ARG A 1 94 ? 14.169 2.445 -5.206 1.00 88.50 94 ARG A C 1
ATOM 756 O O . ARG A 1 94 ? 15.380 2.566 -5.015 1.00 88.50 94 ARG A O 1
ATOM 763 N N . ASN A 1 95 ? 13.337 3.486 -5.200 1.00 89.38 95 ASN A N 1
ATOM 764 C CA . ASN A 1 95 ? 13.779 4.821 -4.839 1.00 89.38 95 ASN A CA 1
ATOM 765 C C . ASN A 1 95 ? 13.994 4.892 -3.321 1.00 89.38 95 ASN A C 1
ATOM 767 O O . ASN A 1 95 ? 13.057 5.095 -2.556 1.00 89.38 95 ASN A O 1
ATOM 771 N N . ILE A 1 96 ? 15.246 4.712 -2.890 1.00 90.00 96 ILE A N 1
ATOM 772 C CA . ILE A 1 96 ? 15.622 4.641 -1.468 1.00 90.00 96 ILE A CA 1
ATOM 773 C C . ILE A 1 96 ? 15.208 5.909 -0.709 1.00 90.00 96 ILE A C 1
ATOM 775 O O . ILE A 1 96 ? 14.767 5.811 0.434 1.00 90.00 96 ILE A O 1
ATOM 779 N N . ILE A 1 97 ? 15.333 7.083 -1.338 1.00 91.25 97 ILE A N 1
ATOM 780 C CA . ILE A 1 97 ? 15.020 8.370 -0.705 1.00 91.25 97 ILE A CA 1
ATOM 781 C C . ILE A 1 97 ? 13.516 8.466 -0.437 1.00 91.25 97 ILE A C 1
ATOM 783 O O . ILE A 1 97 ? 13.113 8.733 0.695 1.00 91.25 97 ILE A O 1
ATOM 787 N N . GLU A 1 98 ? 12.695 8.190 -1.451 1.00 90.06 98 GLU A N 1
ATOM 788 C CA . GLU A 1 98 ? 11.236 8.253 -1.316 1.00 90.06 98 GLU A CA 1
ATOM 789 C C . GLU A 1 98 ? 10.701 7.141 -0.409 1.00 90.06 98 GLU A C 1
ATOM 791 O O . GLU A 1 98 ? 9.855 7.392 0.448 1.00 90.06 98 GLU A O 1
ATOM 796 N N . ASN A 1 99 ? 11.271 5.935 -0.496 1.00 91.25 99 ASN A N 1
ATOM 797 C CA . ASN A 1 99 ? 10.952 4.829 0.405 1.00 91.25 99 ASN A CA 1
ATOM 798 C C . ASN A 1 99 ? 11.192 5.225 1.873 1.00 91.25 99 ASN A C 1
ATOM 800 O O . ASN A 1 99 ? 10.320 5.044 2.724 1.00 91.25 99 ASN A O 1
ATOM 804 N N . GLU A 1 100 ? 12.353 5.813 2.180 1.00 93.25 100 GLU A N 1
ATOM 805 C CA . GLU A 1 100 ? 12.671 6.261 3.537 1.00 93.25 100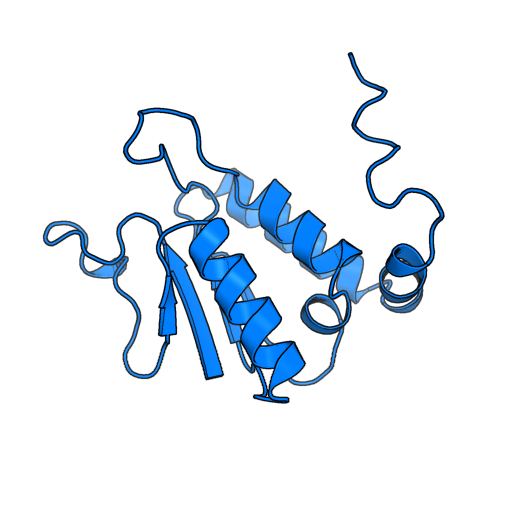 GLU A CA 1
ATOM 806 C C . GLU A 1 100 ? 11.738 7.389 4.006 1.00 93.25 100 GLU A C 1
ATOM 808 O O . GLU A 1 100 ? 11.296 7.372 5.158 1.00 93.25 100 GLU A O 1
ATOM 813 N N . ALA A 1 101 ? 11.412 8.345 3.132 1.00 92.50 101 ALA A N 1
ATOM 814 C CA . ALA A 1 101 ? 10.492 9.438 3.443 1.00 92.50 101 ALA A CA 1
ATOM 815 C C . ALA A 1 101 ? 9.094 8.914 3.804 1.00 92.50 101 ALA A C 1
ATOM 817 O O . ALA A 1 101 ? 8.589 9.190 4.892 1.00 92.50 101 ALA A O 1
ATOM 818 N N . MET A 1 102 ? 8.516 8.065 2.956 1.00 94.38 102 MET A N 1
ATOM 819 C CA . MET A 1 102 ? 7.196 7.478 3.189 1.00 94.38 102 MET A CA 1
ATOM 820 C C . MET A 1 102 ? 7.162 6.598 4.439 1.00 94.38 102 MET A C 1
ATOM 822 O O . MET A 1 102 ? 6.190 6.607 5.194 1.00 94.38 102 MET A O 1
ATOM 826 N N . ARG A 1 103 ? 8.236 5.845 4.710 1.00 94.75 103 ARG A N 1
ATOM 827 C CA . ARG A 1 103 ? 8.345 5.060 5.947 1.00 94.75 103 ARG A CA 1
ATOM 828 C C . ARG A 1 103 ? 8.357 5.947 7.186 1.00 94.75 103 ARG A C 1
ATOM 830 O O . ARG A 1 103 ? 7.690 5.607 8.162 1.00 94.75 103 ARG A O 1
ATOM 837 N N . LYS A 1 104 ? 9.068 7.079 7.151 1.00 94.12 104 LYS A N 1
ATOM 838 C CA . LYS A 1 104 ? 9.050 8.063 8.244 1.00 94.12 104 LYS A CA 1
ATOM 839 C C . LYS A 1 104 ? 7.657 8.646 8.451 1.00 94.12 104 LYS A C 1
ATOM 841 O O . LYS A 1 104 ? 7.248 8.780 9.602 1.00 94.12 104 LYS A O 1
ATOM 846 N N . ASP A 1 105 ? 6.922 8.922 7.378 1.00 93.88 105 ASP A N 1
ATOM 847 C CA . ASP A 1 105 ? 5.538 9.397 7.467 1.00 93.88 105 ASP A CA 1
ATOM 848 C C . ASP A 1 105 ? 4.623 8.350 8.115 1.00 93.88 105 ASP A C 1
ATOM 850 O O . ASP A 1 105 ? 3.921 8.657 9.079 1.00 93.88 105 ASP A O 1
ATOM 854 N N . ILE A 1 106 ? 4.697 7.086 7.681 1.00 94.31 106 ILE A N 1
ATOM 855 C CA . ILE A 1 106 ? 3.937 5.979 8.287 1.00 94.31 106 ILE A CA 1
ATOM 856 C C . ILE A 1 106 ? 4.268 5.840 9.780 1.00 94.31 106 ILE A C 1
ATOM 858 O O . ILE A 1 106 ? 3.368 5.698 10.611 1.00 94.31 106 ILE A O 1
ATOM 862 N N . GLU A 1 107 ? 5.553 5.871 10.144 1.00 94.56 107 GLU A N 1
ATOM 863 C CA . GLU A 1 107 ? 5.990 5.789 11.540 1.00 94.56 107 GLU A CA 1
ATOM 864 C C . GLU A 1 107 ? 5.488 6.969 12.374 1.00 94.56 107 GLU A C 1
ATOM 866 O O . GLU A 1 107 ? 5.036 6.772 13.504 1.00 94.56 107 GLU A O 1
ATOM 871 N N . LEU A 1 108 ? 5.552 8.184 11.827 1.00 93.31 108 LEU A N 1
ATOM 872 C CA . LEU A 1 108 ? 5.041 9.384 12.474 1.00 93.31 108 LEU A CA 1
ATOM 873 C C . LEU A 1 108 ? 3.536 9.255 12.727 1.00 93.31 108 LEU A C 1
ATOM 875 O O . LEU A 1 108 ? 3.088 9.425 13.857 1.00 93.31 108 LEU A O 1
ATOM 879 N N . TRP A 1 109 ? 2.756 8.879 11.719 1.00 93.56 109 TRP A N 1
ATOM 880 C CA . TRP A 1 109 ? 1.304 8.731 11.840 1.00 93.56 109 TRP A CA 1
ATOM 881 C C . TRP A 1 109 ? 0.906 7.647 12.842 1.00 93.56 109 TRP A C 1
ATOM 883 O O . TRP A 1 109 ? -0.006 7.846 13.643 1.00 93.56 109 TRP A O 1
ATOM 893 N N . ARG A 1 110 ? 1.644 6.533 12.893 1.00 93.44 110 ARG A N 1
ATOM 894 C CA . ARG A 1 110 ? 1.428 5.479 13.898 1.00 93.44 110 ARG A CA 1
ATOM 895 C C . ARG A 1 110 ? 1.742 5.913 15.330 1.00 93.44 110 ARG A C 1
ATOM 897 O O . ARG A 1 110 ? 1.189 5.332 16.259 1.00 93.44 110 ARG A O 1
ATOM 904 N N . ARG A 1 111 ? 2.595 6.923 15.535 1.00 93.50 111 ARG A N 1
ATOM 905 C CA . ARG A 1 111 ? 2.830 7.528 16.863 1.00 93.50 111 ARG A CA 1
ATOM 906 C C . ARG A 1 111 ? 1.703 8.468 17.290 1.00 93.50 111 ARG A C 1
ATOM 908 O O . ARG A 1 111 ? 1.549 8.706 18.483 1.00 93.50 111 ARG A O 1
ATOM 915 N N . HIS A 1 112 ? 0.909 8.952 16.336 1.00 92.19 112 HIS A N 1
ATOM 916 C CA . HIS A 1 112 ? -0.187 9.899 16.545 1.00 92.19 112 HIS A CA 1
ATOM 917 C C . HIS A 1 112 ? -1.533 9.345 16.029 1.00 92.19 112 HIS A C 1
ATOM 919 O O . HIS A 1 112 ? -2.205 9.988 15.221 1.00 92.19 112 HIS A O 1
ATOM 925 N N . PRO A 1 113 ? -1.973 8.151 16.478 1.00 91.12 113 PRO A N 1
ATOM 926 C CA . PRO A 1 113 ? -3.093 7.448 15.855 1.00 91.12 113 PRO A CA 1
ATOM 927 C C . PRO A 1 113 ? -4.432 8.181 15.991 1.00 91.12 113 PRO A C 1
ATOM 929 O O . PRO A 1 113 ? -5.246 8.141 15.074 1.00 91.12 113 PRO A O 1
ATOM 932 N N . GLN A 1 114 ? -4.654 8.885 17.105 1.00 89.94 114 GLN A N 1
ATOM 933 C CA . GLN A 1 114 ? -5.869 9.677 17.317 1.00 89.94 114 GLN A CA 1
ATOM 934 C C . GLN A 1 114 ? -5.976 10.818 16.298 1.00 89.94 114 GLN A C 1
ATOM 936 O O . GLN A 1 114 ? -7.017 10.975 15.669 1.00 89.94 114 GLN A O 1
ATOM 941 N N . GLU A 1 115 ? -4.880 11.544 16.057 1.00 87.12 115 GLU A N 1
ATOM 942 C CA . GLU A 1 115 ? -4.847 12.652 15.094 1.00 87.12 115 GLU A CA 1
ATOM 943 C C . GLU A 1 115 ? -5.148 12.179 13.666 1.00 87.12 115 GLU A C 1
ATOM 945 O O . GLU A 1 115 ? -5.833 12.867 12.908 1.00 87.12 115 GLU A O 1
ATOM 950 N N . VAL A 1 116 ? -4.655 10.989 13.309 1.00 89.12 116 VAL A N 1
ATOM 951 C CA . VAL A 1 116 ? -4.863 10.364 11.997 1.00 89.12 116 VAL A CA 1
ATOM 952 C C . VAL A 1 116 ? -6.311 9.909 11.825 1.00 89.12 116 VAL A C 1
ATOM 954 O O . VAL A 1 116 ? -6.924 10.193 10.801 1.00 89.12 116 VAL A O 1
ATOM 957 N N . LEU A 1 117 ? -6.893 9.258 12.836 1.00 89.81 117 LEU A N 1
ATOM 958 C CA . LEU A 1 117 ? -8.297 8.831 12.802 1.00 89.81 117 LEU A CA 1
ATOM 959 C C . LEU A 1 117 ? -9.260 10.027 12.740 1.00 89.81 117 LEU A C 1
ATOM 961 O O . LEU A 1 117 ? -10.283 9.968 12.059 1.00 89.81 117 LEU A O 1
ATOM 965 N N . GLU A 1 118 ? -8.927 11.128 13.413 1.00 84.88 118 GLU A N 1
ATOM 966 C CA . GLU A 1 118 ? -9.713 12.364 13.385 1.00 84.88 118 GLU A CA 1
ATOM 967 C C . GLU A 1 118 ? -9.563 13.146 12.070 1.00 84.88 118 GLU A C 1
ATOM 969 O O . GLU A 1 118 ? -10.462 13.914 11.716 1.00 84.88 118 GLU A O 1
ATOM 974 N N . ALA A 1 119 ? -8.474 12.943 11.316 1.00 73.62 119 ALA A N 1
ATOM 975 C CA . ALA A 1 119 ? -8.228 13.632 10.047 1.00 73.62 119 ALA A CA 1
ATOM 976 C C . ALA A 1 119 ? -9.342 13.390 9.015 1.00 73.62 119 ALA A C 1
ATOM 978 O O . ALA A 1 119 ? -9.753 14.330 8.334 1.00 73.62 119 ALA A O 1
ATOM 979 N N . LYS A 1 120 ? -9.913 12.179 8.985 1.00 71.94 120 LYS A N 1
ATOM 980 C CA . LYS A 1 120 ? -11.045 11.805 8.117 1.00 71.94 120 LYS A CA 1
ATOM 981 C C . LYS A 1 120 ? -12.316 12.634 8.366 1.00 71.94 120 LYS A C 1
ATOM 983 O O . LYS A 1 120 ? -13.174 12.718 7.493 1.00 71.94 120 LYS A O 1
ATOM 988 N N . ASN A 1 121 ? -12.436 13.273 9.533 1.00 73.38 121 ASN A N 1
ATOM 989 C CA . ASN A 1 121 ? -13.581 14.115 9.897 1.00 73.38 121 ASN A CA 1
ATOM 990 C C . ASN A 1 121 ? -13.355 15.613 9.619 1.00 73.38 121 ASN A C 1
ATOM 992 O O . ASN A 1 121 ? -14.226 16.431 9.925 1.00 73.38 121 ASN A O 1
ATOM 996 N N . ARG A 1 122 ? -12.195 16.010 9.075 1.00 67.94 122 ARG A N 1
ATOM 997 C CA . ARG A 1 122 ? -11.905 17.420 8.775 1.00 67.94 122 ARG A CA 1
ATOM 998 C C . ARG A 1 122 ? -12.700 17.875 7.537 1.00 67.94 122 ARG A C 1
ATOM 1000 O O . ARG A 1 122 ? -12.789 17.120 6.574 1.00 67.94 122 ARG A O 1
ATOM 1007 N N . PRO A 1 123 ? -13.249 19.109 7.519 1.00 57.00 123 PRO A N 1
ATOM 1008 C CA . PRO A 1 123 ? -14.125 19.588 6.441 1.00 57.00 123 PRO A CA 1
ATOM 1009 C C . PRO A 1 123 ? -13.467 19.655 5.057 1.00 57.00 123 PRO A C 1
ATOM 1011 O O . PRO A 1 123 ? -14.170 19.749 4.055 1.00 57.00 123 PRO A O 1
ATOM 1014 N N . ASN A 1 124 ? -12.136 19.603 4.988 1.00 53.34 124 ASN A N 1
ATOM 1015 C CA . ASN A 1 124 ? -11.407 19.452 3.740 1.00 53.34 124 ASN A CA 1
ATOM 1016 C C . ASN A 1 124 ? -10.133 18.619 3.977 1.00 53.34 124 ASN A C 1
ATOM 1018 O O . ASN A 1 124 ? -9.106 19.195 4.339 1.00 53.34 124 ASN A O 1
ATOM 1022 N N . PRO A 1 125 ? -10.166 17.284 3.801 1.00 50.78 125 PRO A N 1
ATOM 1023 C CA . PRO A 1 125 ? -8.967 16.456 3.948 1.00 50.78 125 PRO A CA 1
ATOM 1024 C C . PRO A 1 125 ? -7.887 16.786 2.898 1.00 50.78 125 PRO A C 1
ATOM 1026 O O . PRO A 1 125 ? -6.724 16.455 3.092 1.00 50.78 125 PRO A O 1
ATOM 1029 N N . TRP A 1 126 ? -8.250 17.512 1.832 1.00 48.66 126 TRP A N 1
ATOM 1030 C CA . TRP A 1 126 ? -7.390 17.839 0.689 1.00 48.66 126 TRP A CA 1
ATOM 1031 C C . TRP A 1 126 ? -6.990 19.327 0.601 1.00 48.66 126 TRP A C 1
ATOM 1033 O O . TRP A 1 126 ? -6.183 19.706 -0.245 1.00 48.66 126 TRP A O 1
ATOM 1043 N N . GLY A 1 127 ? -7.528 20.184 1.477 1.00 42.06 127 GLY A N 1
ATOM 1044 C CA . GLY A 1 127 ? -7.530 21.643 1.296 1.00 42.06 127 GLY A CA 1
ATOM 1045 C C . GLY A 1 127 ? -6.201 22.363 1.494 1.00 42.06 127 GLY A C 1
ATOM 1046 O O . GLY A 1 127 ? -6.028 23.456 0.971 1.00 42.06 127 GLY A O 1
ATOM 1047 N N . GLU A 1 128 ? -5.246 21.773 2.211 1.00 45.59 128 GLU A N 1
ATOM 1048 C CA . GLU A 1 128 ? -3.993 22.471 2.543 1.00 45.59 128 GLU A CA 1
ATOM 1049 C C . GLU A 1 128 ? -2.910 22.359 1.452 1.00 45.59 128 GLU A C 1
ATOM 1051 O O . GLU A 1 128 ? -1.937 23.116 1.476 1.00 45.59 128 GLU A O 1
ATOM 1056 N N . LYS A 1 129 ? -3.047 21.441 0.479 1.00 43.06 129 LYS A N 1
ATOM 1057 C CA . LYS A 1 129 ? -2.067 21.281 -0.617 1.00 43.06 129 LYS A CA 1
ATOM 1058 C C . LYS A 1 129 ? -2.444 22.021 -1.904 1.00 43.06 129 LYS A C 1
ATOM 1060 O O . LYS A 1 129 ? -1.539 22.370 -2.657 1.00 43.06 129 LYS A O 1
ATOM 1065 N N . GLU A 1 130 ? -3.723 22.318 -2.149 1.00 41.03 130 GLU A N 1
ATOM 1066 C CA . GLU A 1 130 ? -4.139 23.069 -3.348 1.00 41.03 130 GLU A CA 1
ATOM 1067 C C . GLU A 1 130 ? -3.855 24.581 -3.263 1.00 41.03 130 GLU A C 1
ATOM 1069 O O . GLU A 1 130 ? -3.753 25.238 -4.297 1.00 41.03 130 GLU A O 1
ATOM 1074 N N . GLU A 1 131 ? -3.641 25.135 -2.063 1.00 36.12 131 GLU A N 1
ATOM 1075 C CA . GLU A 1 131 ? -3.325 26.564 -1.873 1.00 36.12 131 GLU A CA 1
ATOM 1076 C C . GLU A 1 131 ? -1.840 26.915 -2.081 1.00 36.12 131 GLU A C 1
ATOM 1078 O O . GLU A 1 131 ? -1.449 28.077 -1.966 1.00 36.12 131 GLU A O 1
ATOM 1083 N N . ARG A 1 132 ? -0.991 25.939 -2.429 1.00 36.56 132 ARG A N 1
ATOM 1084 C CA . ARG A 1 132 ? 0.382 26.199 -2.887 1.00 36.56 132 ARG A CA 1
ATOM 1085 C C . ARG A 1 132 ? 0.445 26.172 -4.417 1.00 36.56 132 ARG A C 1
ATOM 1087 O O . ARG A 1 132 ? 1.029 25.260 -4.998 1.00 36.56 132 ARG A O 1
ATOM 1094 N N . LYS A 1 133 ? -0.156 27.172 -5.061 1.00 35.22 133 LYS A N 1
ATOM 1095 C CA . LYS A 1 133 ? 0.134 27.553 -6.452 1.00 35.22 133 LYS A CA 1
ATOM 1096 C C . LYS A 1 133 ? 0.577 29.005 -6.513 1.00 35.22 133 LYS A C 1
ATOM 1098 O O . LYS A 1 133 ? -0.044 29.832 -5.812 1.00 35.22 133 LYS A O 1
#

InterPro domains:
  IPR046909 Cyclic-phosphate processing, Receiver domain [PF20274] (1-106)

Secondary structure (DSSP, 8-state):
-EEEE-TTTT-TT-GGGSPPTT-EEE-SHHHHHHHHHHHHHHTPPP-EEEE-S---B-TTSPBPPPHHHHHHHHHHH-THHHH-TT-EEEE--S-HHHHHHHHHHHHHHHHSHHHHHHHTTSS-TTHHHHT--

Sequence (133 aa):
MKIWLDDQIDDQDAPERHAPEGWTGVRNFAEFKALIERAQQTGEPIETIDFDNDLGTDPEGALELDGHYILNWLKDTYPEYIVGEGISLRVHSRNIIENEAMRKDIELWRRHPQEVLEAKNRPNPWGEKEERK

Nearest PDB structures (foldseek):
  7sq0-assembly1_B  TM=3.980E-01  e=2.581E+00  Giardia lamblia ATCC 50803
  5zmp-assembly1_A  TM=4.432E-01  e=3.340E+00  Picosynechococcus sp. PCC 73109
  7sq0-assembly1_A  TM=3.981E-01  e=2.581E+00  Giardia lamblia ATCC 50803
  6k5e-assembly2_C  TM=1.745E-01  e=7.718E+00  Klebsiella pneumoniae

Foldseek 3Di:
DAEQEDLCLVPPVCVVSHAPPPYDYDQAPVRVVVVVVVCVVVVPDYQEYEYEQASQADPVRHGGHGPVRVLLCCLQPPVCLLAPPRHHYAYPYPPPVVRVVSVVVSVVCNVVVVVSVCCNVDPCVPPPVVVPD

Radius of gyration: 14.94 Å; Cα contacts (8 Å, |Δi|>4): 189; chains: 1; bounding box: 34×44×40 Å

Solvent-accessible surface area (backbone atoms only — not comparable to full-atom values): 7478 Å² total; per-residue (Å²): 83,33,39,31,39,29,54,47,39,82,37,85,94,39,65,89,47,32,54,56,93,89,40,49,63,29,47,48,69,70,54,44,51,52,50,54,53,48,27,64,75,70,69,51,61,67,42,32,42,35,30,41,38,74,39,58,52,46,100,87,68,48,76,44,76,36,31,69,55,53,52,48,49,40,38,46,76,41,26,57,58,67,54,36,87,82,38,46,69,51,66,71,32,86,52,61,6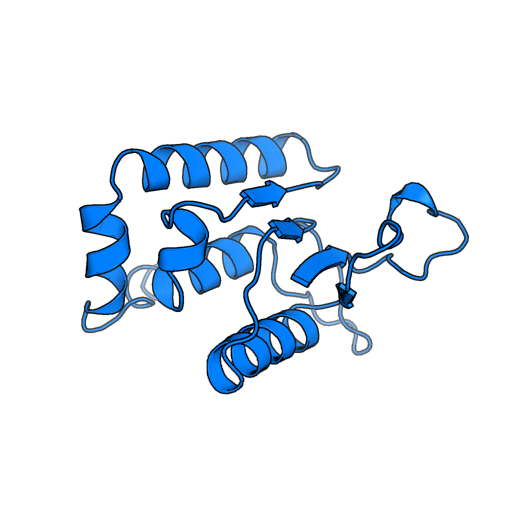8,59,36,51,51,53,50,51,51,52,55,52,45,51,75,39,43,67,63,40,58,52,40,54,73,46,98,56,78,67,59,83,66,72,74,75,118

Organism: NCBI:txid1802361

Mean predicted aligned error: 5.9 Å